Protein AF-A0A925W9Y6-F1 (afdb_monomer)

Secondary structure (DSSP, 8-state):
-------------SS--------HHHHHHHHHHHH-TT--HHHHHHHHTS-HHHHHHHHHHHHHTTSS----PPPPSS-------PPP-

Foldseek 3Di:
DDDDDDDDDDDDDDDDPPLDPQDPLSVLLLVVCVVPVPDDLVRSCVVVVHDSVVSVVSVCCCPVVVVDDDDDDDDDPDDDDDDDDDDDD

Solvent-accessible surface area (backbone atoms only — not comparable to full-atom values): 6226 Å² total; per-residue (Å²): 141,83,90,81,87,82,86,83,89,79,90,85,88,77,98,70,90,76,77,69,82,72,47,76,65,57,50,51,53,51,52,50,38,72,76,43,67,80,63,50,47,60,58,50,12,63,76,66,75,47,60,39,72,59,44,38,56,51,51,50,48,34,46,75,67,66,78,39,83,84,79,91,75,78,84,65,95,74,83,80,94,81,89,82,87,84,74,92,128

pLDDT: mean 79.49, std 19.76, range [37.53, 97.56]

Nearest PDB structures (foldseek):
  7fby-assembly1_A  TM=8.863E-01  e=1.723E-02  Pyrococcus horikoshii OT3
  4pcq-assembly1_B  TM=8.677E-01 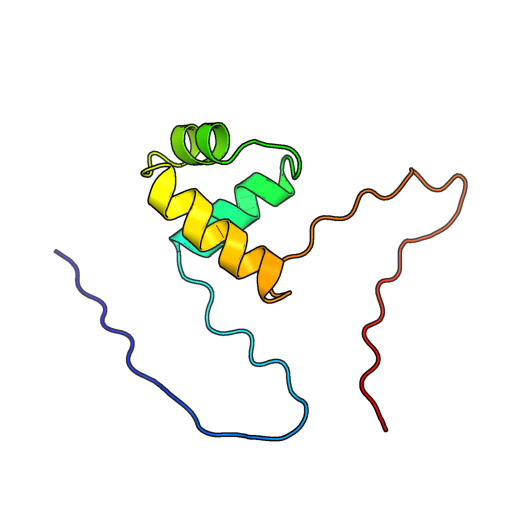 e=1.520E-02  Mycobacterium tuberculosis H37Rv
  2efo-assembly1_A  TM=8.500E-01  e=2.357E-02  Sulfurisphaera tokodaii str. 7
  2pmh-assembly1_A  TM=8.307E-01  e=2.510E-02  Sulfurisphaera tokodaii str. 7
  2cfx-assembly1_C  TM=8.738E-01  e=4.411E-02  Bacillus subtilis

Sequence (89 aa):
MDGARHDGVGRGNGGCVVVGTLDALDRRIVGALQVDGRLTWDRIAEVLDEPAGVVARRGQRLLGGGTVQVIGVPAPEAGTVVALHCGPG

Mean predicted aligned error: 10.82 Å

Radius of gyration: 16.47 Å; Cα contacts (8 Å, |Δi|>4): 40; chains: 1; bounding box: 47×41×33 Å

Structure (mmCIF, N/CA/C/O backbone):
data_AF-A0A925W9Y6-F1
#
_entry.id   AF-A0A925W9Y6-F1
#
loop_
_atom_site.group_PDB
_atom_site.id
_atom_site.type_symbol
_atom_site.label_atom_id
_atom_site.label_alt_id
_atom_site.label_comp_id
_atom_site.label_asym_id
_atom_site.label_entity_id
_atom_site.label_seq_id
_atom_site.pdbx_PDB_ins_code
_atom_site.Cartn_x
_atom_site.Cartn_y
_atom_site.Cartn_z
_atom_site.occupancy
_atom_site.B_iso_or_equiv
_atom_site.auth_seq_id
_atom_site.auth_comp_id
_atom_site.auth_asym_id
_atom_site.auth_atom_id
_atom_site.pdbx_PDB_model_num
ATOM 1 N N . MET A 1 1 ? -26.736 4.737 5.966 1.00 41.47 1 MET A N 1
ATOM 2 C CA . MET A 1 1 ? -27.246 3.886 4.873 1.00 41.47 1 MET A CA 1
ATOM 3 C C . MET A 1 1 ? -26.020 3.577 4.031 1.00 41.47 1 MET A C 1
ATOM 5 O O . MET A 1 1 ? -25.476 4.525 3.492 1.00 41.47 1 MET A O 1
ATOM 9 N N . ASP A 1 2 ? -25.353 2.427 4.045 1.00 37.53 2 ASP A N 1
ATOM 10 C CA . ASP A 1 2 ? -25.545 1.056 4.554 1.00 37.53 2 ASP A CA 1
ATOM 11 C C . ASP A 1 2 ? -24.194 0.612 5.178 1.00 37.53 2 ASP A C 1
ATOM 13 O O . ASP A 1 2 ? -23.154 1.139 4.805 1.00 37.53 2 ASP A O 1
ATOM 17 N N . GLY A 1 3 ? -24.064 -0.268 6.173 1.00 42.09 3 GLY A N 1
ATOM 18 C CA . GLY A 1 3 ? -24.871 -1.448 6.456 1.00 42.09 3 GLY A CA 1
ATOM 19 C C . GLY A 1 3 ? -24.158 -2.738 6.025 1.00 42.09 3 GLY A C 1
ATOM 20 O O . GLY A 1 3 ? -24.721 -3.483 5.243 1.00 42.09 3 GLY A O 1
ATOM 21 N N . ALA A 1 4 ? -22.941 -3.034 6.510 1.00 47.72 4 ALA A N 1
ATOM 22 C CA . ALA A 1 4 ? -22.384 -4.393 6.412 1.00 47.72 4 ALA A CA 1
ATOM 23 C C . ALA A 1 4 ? -21.363 -4.680 7.524 1.00 47.72 4 ALA A C 1
ATOM 25 O O . ALA A 1 4 ? -20.194 -4.302 7.466 1.00 47.72 4 ALA A O 1
ATOM 26 N N . ARG A 1 5 ? -21.868 -5.346 8.566 1.00 52.12 5 ARG A N 1
ATOM 27 C CA . ARG A 1 5 ? -21.113 -6.017 9.625 1.00 52.12 5 ARG A CA 1
ATOM 28 C C . ARG A 1 5 ? -20.486 -7.280 9.029 1.00 52.12 5 ARG A C 1
ATOM 30 O O . ARG A 1 5 ? -21.206 -8.061 8.413 1.00 52.12 5 ARG A O 1
ATOM 37 N N . HIS A 1 6 ? -19.194 -7.504 9.246 1.00 44.53 6 HIS A N 1
ATOM 38 C CA . HIS A 1 6 ? -18.550 -8.783 8.943 1.00 44.53 6 HIS A CA 1
ATOM 39 C C . HIS A 1 6 ? -17.847 -9.308 10.193 1.00 44.53 6 HIS A C 1
ATOM 41 O O . HIS A 1 6 ? -16.671 -9.045 10.426 1.00 44.53 6 HIS A O 1
ATOM 47 N N . ASP A 1 7 ? -18.619 -10.043 10.991 1.00 44.44 7 ASP A N 1
ATOM 48 C CA . ASP A 1 7 ? -18.116 -10.974 11.994 1.00 44.44 7 ASP A CA 1
ATOM 49 C C . ASP A 1 7 ? -17.697 -12.281 11.302 1.00 44.44 7 ASP A C 1
ATOM 51 O O . ASP A 1 7 ? -18.398 -12.775 10.417 1.00 44.44 7 ASP A O 1
ATOM 55 N N . GLY A 1 8 ? -16.568 -12.862 11.714 1.00 40.59 8 GLY A N 1
ATOM 56 C CA . GLY A 1 8 ? -16.146 -14.183 11.243 1.00 40.59 8 GLY A CA 1
ATOM 57 C C . GLY A 1 8 ? -14.704 -14.528 11.602 1.00 40.59 8 GLY A C 1
ATOM 58 O O . GLY A 1 8 ? -13.838 -14.531 10.733 1.00 40.59 8 GLY A O 1
ATOM 59 N N . VAL A 1 9 ? -14.432 -14.819 12.880 1.00 45.00 9 VAL A N 1
ATOM 60 C CA . VAL A 1 9 ? -13.127 -15.330 13.336 1.00 45.00 9 VAL A CA 1
ATOM 61 C C . VAL A 1 9 ? -13.129 -16.864 13.271 1.00 45.00 9 VAL A C 1
ATOM 63 O O . VAL A 1 9 ? -13.897 -17.531 13.963 1.00 45.00 9 VAL A O 1
ATOM 66 N N . GLY A 1 10 ? -12.277 -17.429 12.414 1.00 40.28 10 GLY A N 1
ATOM 67 C CA . GLY A 1 10 ? -11.996 -18.863 12.326 1.00 40.28 10 GLY A CA 1
ATOM 68 C C . GLY A 1 10 ? -10.667 -19.189 13.008 1.00 40.28 10 GLY A C 1
ATOM 69 O O . GLY A 1 10 ? -9.670 -18.503 12.801 1.00 40.28 10 GLY A O 1
ATOM 70 N N . ARG A 1 11 ? -10.655 -20.219 13.857 1.00 48.16 11 ARG A N 1
ATOM 71 C CA . ARG A 1 11 ? -9.493 -20.679 14.633 1.00 48.16 11 ARG A CA 1
ATOM 72 C C . ARG A 1 11 ? -8.646 -21.652 13.799 1.00 48.16 11 ARG A C 1
ATOM 74 O O . ARG A 1 11 ? -9.198 -22.620 13.290 1.00 48.16 11 ARG A O 1
ATOM 81 N N . GLY A 1 12 ? -7.326 -21.457 13.735 1.00 42.16 12 GLY A N 1
ATOM 82 C CA . GLY A 1 12 ? -6.387 -22.432 13.161 1.00 42.16 12 GLY A CA 1
ATOM 83 C C . GLY A 1 12 ? -4.924 -22.035 13.375 1.00 42.16 12 GLY A C 1
ATOM 84 O O . GLY A 1 12 ? -4.546 -20.910 13.072 1.00 42.16 12 GLY A O 1
ATOM 85 N N . ASN A 1 13 ? -4.123 -22.947 13.933 1.00 54.53 13 ASN A N 1
ATOM 86 C CA . ASN A 1 13 ? -2.693 -22.786 14.205 1.00 54.53 13 ASN A CA 1
ATOM 87 C C . ASN A 1 13 ? -1.917 -23.823 13.375 1.00 54.53 13 ASN A C 1
ATOM 89 O O . ASN A 1 13 ? -2.323 -24.984 13.346 1.00 54.53 13 ASN A O 1
ATOM 93 N N . GLY A 1 14 ? -0.827 -23.396 12.730 1.00 47.03 14 GLY A N 1
ATOM 94 C CA . GLY A 1 14 ? 0.050 -24.228 11.896 1.00 47.03 14 GLY A CA 1
ATOM 95 C C . GLY A 1 14 ? 0.199 -23.697 10.467 1.00 47.03 14 GLY A C 1
ATOM 96 O O . GLY A 1 14 ? -0.587 -24.047 9.598 1.00 47.03 14 GLY A O 1
ATOM 97 N N . GLY A 1 15 ? 1.203 -22.839 10.239 1.00 58.50 15 GLY A N 1
ATOM 98 C CA . GLY A 1 15 ? 1.815 -22.580 8.925 1.00 58.50 15 GLY A CA 1
ATOM 99 C C . GLY A 1 15 ? 0.877 -22.422 7.723 1.00 58.50 15 GLY A C 1
ATOM 100 O O . GLY A 1 15 ? 1.003 -23.155 6.751 1.00 58.50 15 GLY A O 1
ATOM 101 N N . CYS A 1 16 ? -0.043 -21.461 7.764 1.00 39.41 16 CYS A N 1
ATOM 102 C CA . CYS A 1 16 ? -0.806 -20.992 6.607 1.00 39.41 16 CYS A CA 1
ATOM 103 C C . CYS A 1 16 ? -1.031 -19.493 6.796 1.00 39.41 16 CYS A C 1
ATOM 105 O O . CYS A 1 16 ? -1.647 -19.080 7.779 1.00 39.41 16 CYS A O 1
ATOM 107 N N . VAL A 1 17 ? -0.494 -18.669 5.894 1.00 47.56 17 VAL A N 1
ATOM 108 C CA . VAL A 1 17 ? -0.722 -17.220 5.923 1.00 47.56 17 VAL A CA 1
ATOM 109 C C 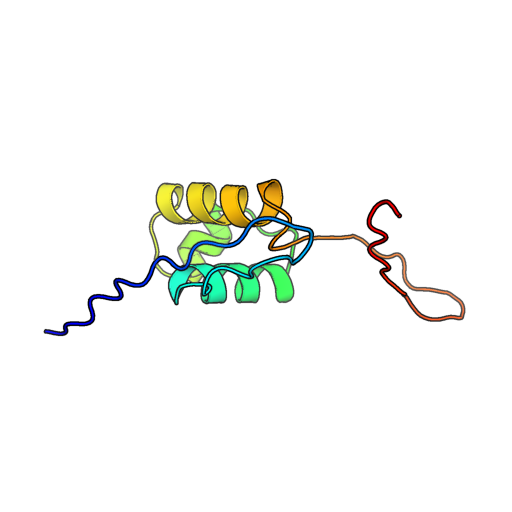. VAL A 1 17 ? -2.198 -16.983 5.608 1.00 47.56 17 VAL A C 1
ATOM 111 O O . VAL A 1 17 ? -2.614 -17.009 4.453 1.00 47.56 17 VAL A O 1
ATOM 114 N N . VAL A 1 18 ? -3.010 -16.789 6.645 1.00 45.50 18 VAL A N 1
ATOM 115 C CA . VAL A 1 18 ? -4.380 -16.300 6.495 1.00 45.50 18 VAL A CA 1
ATOM 116 C C . VAL A 1 18 ? -4.267 -14.841 6.075 1.00 45.50 18 VAL A C 1
ATOM 118 O O . VAL A 1 18 ? -3.992 -13.969 6.899 1.00 45.50 18 VAL A O 1
ATOM 121 N N . VAL A 1 19 ? -4.450 -14.566 4.784 1.00 48.28 19 VAL A N 1
ATOM 122 C CA . VAL A 1 19 ? -4.650 -13.199 4.299 1.00 48.28 19 VAL A CA 1
ATOM 123 C C . VAL A 1 19 ? -5.997 -12.748 4.854 1.00 48.28 19 VAL A C 1
ATOM 125 O O . VAL A 1 19 ? -7.047 -13.050 4.290 1.00 48.28 19 VAL A O 1
ATOM 128 N N . GLY A 1 20 ? -5.978 -12.099 6.021 1.00 56.25 20 GLY A N 1
ATOM 129 C CA . GLY A 1 20 ? -7.158 -11.454 6.584 1.00 56.25 20 GLY A CA 1
ATOM 130 C C . GLY A 1 20 ? -7.764 -10.550 5.518 1.00 56.25 20 GLY A C 1
ATOM 131 O O . GLY A 1 20 ? -7.038 -9.796 4.872 1.00 56.25 20 GLY A O 1
ATOM 132 N N . THR A 1 21 ? -9.068 -10.692 5.280 1.00 72.62 21 THR A N 1
ATOM 133 C CA . THR A 1 21 ? -9.785 -10.014 4.200 1.00 72.62 21 THR A CA 1
ATOM 134 C C . THR A 1 21 ? -9.438 -8.530 4.191 1.00 72.62 21 THR A C 1
ATOM 136 O O . THR A 1 21 ? -9.839 -7.787 5.087 1.00 72.62 21 THR A O 1
ATOM 139 N N . LEU A 1 22 ? -8.659 -8.109 3.193 1.00 83.75 22 LEU A N 1
ATOM 140 C CA . LEU A 1 22 ? -8.215 -6.729 3.065 1.00 83.75 22 LEU A CA 1
ATOM 141 C C . LEU A 1 22 ? -9.453 -5.847 2.898 1.00 83.75 22 LEU A C 1
ATOM 143 O O . LEU A 1 22 ? -10.219 -6.065 1.955 1.00 83.75 22 LEU A O 1
ATOM 147 N N . ASP A 1 23 ? -9.686 -4.889 3.795 1.00 88.69 23 ASP A N 1
ATOM 148 C CA . ASP A 1 23 ? -10.868 -4.034 3.687 1.00 88.69 23 ASP A CA 1
ATOM 149 C C . ASP A 1 23 ? -10.754 -3.039 2.517 1.00 88.69 23 ASP A C 1
ATOM 151 O O . ASP A 1 23 ? -9.728 -2.935 1.841 1.00 88.69 23 ASP A O 1
ATOM 155 N N . ALA A 1 24 ? -11.845 -2.338 2.203 1.00 91.62 24 ALA A N 1
ATOM 156 C CA . ALA A 1 24 ? -11.894 -1.479 1.021 1.00 91.62 24 ALA A CA 1
ATOM 157 C C . ALA A 1 24 ? -10.881 -0.321 1.063 1.00 91.62 24 ALA A C 1
ATOM 159 O O . ALA A 1 24 ? -10.387 0.089 0.012 1.00 91.62 24 ALA A O 1
ATOM 160 N N . LEU A 1 25 ? -10.563 0.210 2.247 1.00 93.69 25 LEU A N 1
ATOM 161 C CA . LEU A 1 25 ? -9.558 1.261 2.385 1.00 93.69 25 LEU A CA 1
ATOM 162 C C . LEU A 1 25 ? -8.150 0.677 2.266 1.00 93.69 25 LEU A C 1
ATOM 164 O O . LEU A 1 25 ? -7.333 1.225 1.534 1.00 93.69 25 LEU A O 1
ATOM 168 N N . ASP A 1 26 ? -7.890 -0.469 2.889 1.00 93.81 26 ASP A N 1
ATOM 169 C CA . ASP A 1 26 ? -6.601 -1.148 2.780 1.00 93.81 26 ASP A CA 1
ATOM 170 C C . ASP A 1 26 ? -6.281 -1.503 1.314 1.00 93.81 26 ASP A C 1
ATOM 172 O O . ASP A 1 26 ? -5.170 -1.256 0.851 1.00 93.81 26 ASP A O 1
ATOM 176 N N . ARG A 1 27 ? -7.267 -1.969 0.529 1.00 94.31 27 ARG A N 1
ATOM 177 C CA . ARG A 1 27 ? -7.095 -2.204 -0.921 1.00 94.31 27 ARG A CA 1
ATOM 178 C C . ARG A 1 27 ? -6.772 -0.932 -1.703 1.00 94.31 27 ARG A C 1
ATOM 180 O O . ARG A 1 27 ? -5.936 -0.975 -2.601 1.00 94.31 27 ARG A O 1
ATOM 1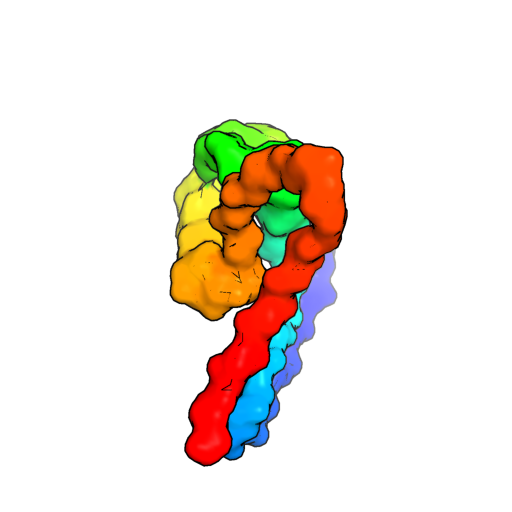87 N N . ARG A 1 28 ? -7.409 0.195 -1.372 1.00 96.56 28 ARG A N 1
ATOM 188 C CA . ARG A 1 28 ? -7.119 1.493 -2.007 1.00 96.56 28 ARG A CA 1
ATOM 189 C C . ARG A 1 28 ? -5.704 1.979 -1.679 1.00 96.56 28 ARG A C 1
ATOM 191 O O . ARG A 1 28 ? -5.004 2.438 -2.576 1.00 96.56 28 ARG A O 1
ATOM 198 N N . ILE A 1 29 ? -5.262 1.808 -0.431 1.00 96.06 29 ILE A N 1
ATOM 199 C CA . ILE A 1 29 ? -3.887 2.115 -0.003 1.00 96.06 29 ILE A CA 1
ATOM 200 C C . ILE A 1 29 ? -2.882 1.253 -0.776 1.00 96.06 29 ILE A C 1
ATOM 202 O O . ILE A 1 29 ? -1.899 1.779 -1.292 1.00 96.06 29 ILE A O 1
ATOM 206 N N . VAL A 1 30 ? -3.143 -0.051 -0.917 1.00 95.06 30 VAL A N 1
ATOM 207 C CA . VAL A 1 30 ? -2.303 -0.942 -1.735 1.00 95.06 30 VAL A CA 1
ATOM 208 C C . VAL A 1 30 ? -2.254 -0.487 -3.187 1.00 95.06 30 VAL A C 1
ATOM 210 O O . VAL A 1 30 ? -1.169 -0.421 -3.751 1.00 95.06 30 VAL A O 1
ATOM 213 N N . GLY A 1 31 ? -3.394 -0.123 -3.776 1.00 94.81 31 GLY A N 1
ATOM 214 C CA . GLY A 1 31 ? -3.440 0.393 -5.143 1.00 94.81 31 GLY A CA 1
ATOM 215 C C . GLY A 1 31 ? -2.567 1.637 -5.333 1.00 94.81 31 GLY A C 1
ATOM 216 O O . GLY A 1 31 ? -1.811 1.710 -6.297 1.00 94.81 31 GLY A O 1
ATOM 217 N N . ALA A 1 32 ? -2.594 2.579 -4.385 1.00 95.94 32 ALA A N 1
ATOM 218 C CA . ALA A 1 32 ? -1.730 3.760 -4.434 1.00 95.94 32 ALA A CA 1
ATOM 219 C C . ALA A 1 32 ? -0.234 3.390 -4.378 1.00 95.94 32 ALA A C 1
ATOM 221 O O . ALA A 1 32 ? 0.554 3.897 -5.174 1.00 95.94 32 ALA A O 1
ATOM 222 N N . LEU A 1 33 ? 0.145 2.456 -3.499 1.00 94.62 33 LEU A N 1
ATOM 223 C CA . LEU A 1 33 ? 1.523 1.960 -3.392 1.00 94.62 33 LEU A CA 1
ATOM 224 C C . LEU A 1 33 ? 1.968 1.139 -4.613 1.00 94.62 33 LEU A C 1
ATOM 226 O O . LEU A 1 33 ? 3.154 1.095 -4.921 1.00 94.62 33 LEU A O 1
ATOM 230 N N . GLN A 1 34 ? 1.046 0.476 -5.312 1.00 92.50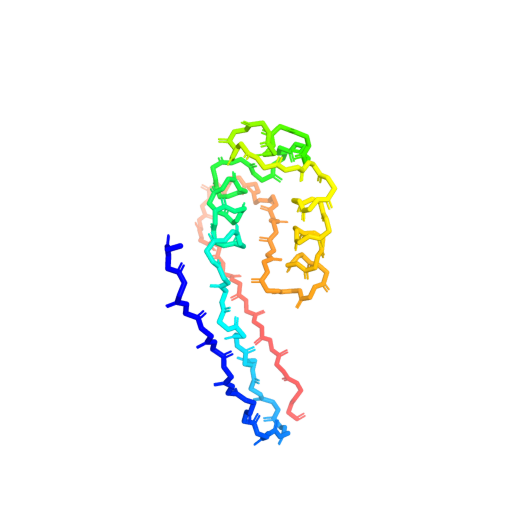 34 GLN A N 1
ATOM 231 C CA . GLN A 1 34 ? 1.353 -0.226 -6.560 1.00 92.50 34 GLN A CA 1
ATOM 232 C C . GLN A 1 34 ? 1.663 0.743 -7.703 1.00 92.50 34 GLN A C 1
ATOM 234 O O . GLN A 1 34 ? 2.506 0.434 -8.542 1.00 92.50 34 GLN 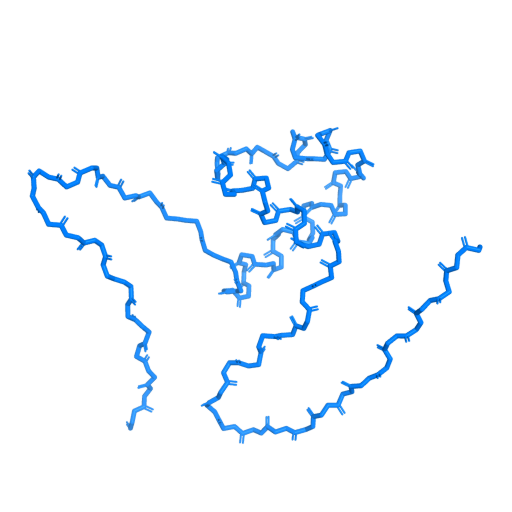A O 1
ATOM 239 N N . VAL A 1 35 ? 0.994 1.900 -7.735 1.00 93.88 35 VAL A N 1
ATOM 240 C CA . VAL A 1 35 ? 1.274 2.962 -8.712 1.00 93.88 35 VAL A CA 1
ATOM 241 C C . VAL A 1 35 ? 2.621 3.614 -8.412 1.00 93.88 35 VAL A C 1
ATOM 243 O O . VAL A 1 35 ? 3.463 3.720 -9.302 1.00 93.88 35 VAL A O 1
ATOM 246 N N . ASP A 1 36 ? 2.837 4.024 -7.162 1.00 92.56 36 ASP A N 1
ATOM 247 C CA . ASP A 1 36 ? 4.119 4.545 -6.698 1.00 92.56 36 ASP A CA 1
ATOM 248 C C . ASP A 1 36 ? 4.334 4.202 -5.218 1.00 92.56 36 ASP A C 1
ATOM 250 O O . ASP A 1 36 ? 3.794 4.826 -4.301 1.00 92.56 36 ASP A O 1
ATOM 254 N N . GLY A 1 37 ? 5.176 3.195 -4.984 1.00 90.88 37 GLY A N 1
ATOM 255 C CA . GLY A 1 37 ? 5.503 2.707 -3.645 1.00 90.88 37 GLY A CA 1
ATOM 256 C C . GLY A 1 37 ? 6.342 3.677 -2.811 1.00 90.88 37 GLY A C 1
ATOM 257 O O . GLY A 1 37 ? 6.639 3.377 -1.657 1.00 90.88 37 GLY A O 1
ATOM 258 N N . ARG A 1 38 ? 6.753 4.819 -3.378 1.00 91.12 38 ARG A N 1
ATOM 259 C CA . ARG A 1 38 ? 7.551 5.851 -2.704 1.00 91.12 38 ARG A CA 1
ATOM 260 C C . ARG A 1 38 ? 6.706 7.019 -2.200 1.00 91.12 38 ARG A C 1
ATOM 262 O O . ARG A 1 38 ? 7.259 7.925 -1.577 1.00 91.12 38 ARG A O 1
ATOM 269 N N . LEU A 1 39 ? 5.398 7.026 -2.471 1.00 93.56 39 LEU A N 1
ATOM 270 C CA . LEU A 1 39 ? 4.513 8.098 -2.021 1.00 93.56 39 LEU A CA 1
ATOM 271 C C . LEU A 1 39 ? 4.507 8.218 -0.496 1.00 93.56 39 LEU A C 1
ATOM 273 O O . LEU A 1 39 ? 4.508 7.229 0.238 1.00 93.56 39 LEU A O 1
ATOM 277 N N . THR A 1 40 ? 4.450 9.461 -0.017 1.00 96.12 40 THR A N 1
ATOM 278 C CA . THR A 1 40 ? 4.245 9.742 1.404 1.00 96.12 40 THR A CA 1
ATOM 279 C C . THR A 1 40 ? 2.812 9.410 1.811 1.00 96.12 40 THR A C 1
ATOM 281 O O . THR A 1 40 ? 1.886 9.452 0.997 1.00 96.12 40 THR A O 1
ATOM 284 N N . TRP A 1 41 ? 2.601 9.133 3.099 1.00 96.19 41 TRP A N 1
ATOM 285 C CA . TRP A 1 41 ? 1.256 8.878 3.621 1.00 96.19 41 TRP A CA 1
ATOM 286 C C . TRP A 1 41 ? 0.310 10.059 3.415 1.00 96.19 41 TRP A C 1
ATOM 288 O O . TRP A 1 41 ? -0.852 9.833 3.094 1.00 96.19 41 TRP A O 1
ATOM 298 N N . ASP A 1 42 ? 0.808 11.292 3.526 1.00 97.12 42 ASP A N 1
ATOM 299 C CA . ASP A 1 42 ? 0.017 12.499 3.271 1.00 97.12 42 ASP A CA 1
ATOM 300 C C . ASP A 1 42 ? -0.450 12.567 1.817 1.00 97.12 42 ASP A C 1
ATOM 302 O O . ASP A 1 42 ? -1.609 12.873 1.550 1.00 97.12 42 ASP A O 1
ATOM 306 N N . ARG A 1 43 ? 0.422 12.206 0.867 1.00 97.56 43 ARG A N 1
ATOM 307 C CA . ARG A 1 43 ? 0.053 12.214 -0.548 1.00 97.56 43 ARG A CA 1
ATOM 308 C C . ARG A 1 43 ? -0.950 11.116 -0.883 1.00 97.56 43 ARG A C 1
ATOM 310 O O . ARG A 1 43 ? -1.869 11.345 -1.663 1.00 97.56 43 ARG A O 1
ATOM 317 N N . ILE A 1 44 ? -0.800 9.934 -0.285 1.00 97.00 44 ILE A N 1
ATOM 318 C CA . ILE A 1 44 ? -1.778 8.847 -0.424 1.00 97.00 44 ILE A CA 1
ATOM 319 C C . ILE A 1 44 ? -3.124 9.276 0.172 1.00 97.00 44 ILE A C 1
ATOM 321 O O . ILE A 1 44 ? -4.163 9.054 -0.439 1.00 97.00 44 ILE A O 1
ATOM 325 N N . ALA A 1 45 ? -3.114 9.918 1.336 1.00 97.44 45 ALA A N 1
ATOM 326 C CA . ALA A 1 45 ? -4.307 10.416 2.008 1.00 97.44 45 ALA A CA 1
ATOM 327 C C . ALA A 1 45 ? -5.065 11.458 1.176 1.00 97.44 45 ALA A C 1
ATOM 329 O O . ALA A 1 45 ? -6.277 11.344 1.024 1.00 97.44 45 ALA A O 1
ATOM 330 N N . GLU A 1 46 ? -4.345 12.401 0.567 1.00 97.56 46 GLU A N 1
ATOM 331 C CA . GLU A 1 46 ? -4.912 13.393 -0.351 1.00 97.56 46 GLU A CA 1
ATOM 332 C C . GLU A 1 46 ? -5.573 12.739 -1.574 1.00 97.56 46 GLU A C 1
ATOM 334 O O . GLU A 1 46 ? -6.694 13.085 -1.931 1.00 97.56 46 GLU A O 1
ATOM 339 N N . VAL A 1 47 ? -4.911 11.760 -2.202 1.00 96.62 47 VAL A N 1
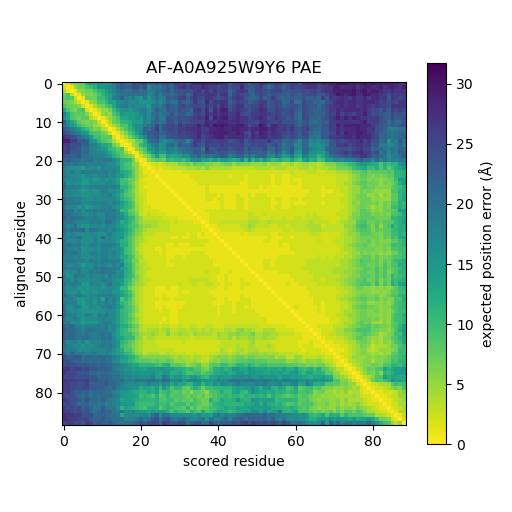ATOM 340 C CA . VAL A 1 47 ? -5.450 11.056 -3.382 1.00 96.62 47 VAL A CA 1
ATOM 341 C C . VAL A 1 47 ? -6.669 10.197 -3.035 1.00 96.62 47 VAL A C 1
ATOM 343 O O . VAL A 1 47 ? -7.564 10.035 -3.863 1.00 96.62 47 VAL A O 1
ATOM 346 N N . LEU A 1 48 ? -6.699 9.619 -1.834 1.00 95.69 48 LEU A N 1
ATOM 347 C CA . LEU A 1 48 ? -7.788 8.750 -1.389 1.00 95.69 48 LEU A CA 1
ATOM 348 C C . LEU A 1 48 ? -8.948 9.503 -0.725 1.00 95.69 48 LEU A C 1
ATOM 350 O O . LEU A 1 48 ? -9.965 8.862 -0.461 1.00 95.69 48 LEU A O 1
ATOM 354 N N . ASP A 1 49 ? -8.797 10.812 -0.491 1.00 96.25 49 ASP A N 1
ATOM 355 C CA . ASP A 1 49 ? -9.709 11.656 0.292 1.00 96.25 49 ASP A CA 1
ATOM 356 C C . ASP A 1 49 ? -9.987 11.070 1.690 1.00 96.25 49 ASP A C 1
ATOM 358 O O . ASP A 1 49 ? -11.121 10.910 2.135 1.00 96.25 49 ASP A O 1
ATOM 362 N N . GLU A 1 50 ? -8.915 10.668 2.379 1.00 97.31 50 GLU A N 1
ATOM 363 C CA . GLU A 1 50 ? -8.973 10.012 3.689 1.00 97.31 50 GLU A CA 1
ATOM 364 C C . GLU A 1 50 ? -8.023 10.695 4.685 1.00 97.31 50 GLU A C 1
ATOM 366 O O . GLU A 1 50 ? -7.012 11.270 4.286 1.00 97.31 50 GLU A O 1
ATOM 371 N N . PRO A 1 51 ? -8.263 10.615 6.007 1.00 97.56 51 PRO A N 1
ATOM 372 C CA . PRO A 1 51 ? -7.371 11.237 6.982 1.00 97.56 51 PRO A CA 1
ATOM 373 C C . PRO A 1 51 ? -5.969 10.607 6.988 1.00 97.56 51 PRO A C 1
ATOM 375 O O . PRO A 1 51 ? -5.825 9.391 7.162 1.00 97.56 51 PRO A O 1
ATOM 378 N N . ALA A 1 52 ? -4.922 11.437 6.933 1.00 96.44 52 ALA A N 1
ATOM 379 C CA . ALA A 1 52 ? -3.525 10.987 6.895 1.00 96.44 52 ALA A CA 1
ATOM 380 C C . ALA A 1 52 ? -3.149 10.036 8.043 1.00 96.44 52 ALA A C 1
ATOM 382 O O . ALA A 1 52 ? -2.505 9.014 7.819 1.00 96.44 52 ALA A O 1
ATOM 383 N N . GLY A 1 53 ? -3.631 10.291 9.264 1.00 97.44 53 GLY A N 1
ATOM 384 C CA . GLY A 1 53 ? -3.394 9.398 10.405 1.0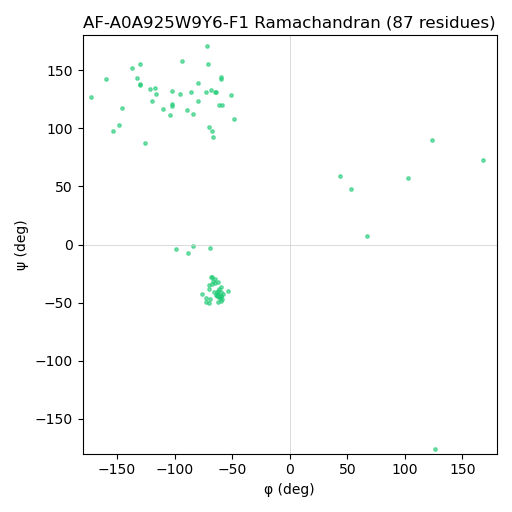0 97.44 53 GLY A CA 1
ATOM 385 C C . GLY A 1 53 ? -4.036 8.010 10.257 1.00 97.44 53 GLY A C 1
ATOM 386 O O . GLY A 1 53 ? -3.477 7.014 10.721 1.00 97.44 53 GLY A O 1
ATOM 387 N N . VAL A 1 54 ? -5.192 7.915 9.589 1.00 96.25 54 VAL A N 1
ATOM 388 C CA . VAL A 1 54 ? -5.872 6.636 9.317 1.00 96.25 54 VAL A CA 1
ATOM 389 C C . VAL A 1 54 ? -5.107 5.855 8.253 1.00 96.25 54 VAL A C 1
ATOM 391 O O . VAL A 1 54 ? -4.848 4.664 8.448 1.00 96.25 54 VAL A O 1
ATOM 394 N N . VAL A 1 55 ? -4.710 6.534 7.175 1.00 97.38 55 VAL A N 1
ATOM 395 C CA . VAL A 1 55 ? -3.921 5.967 6.075 1.00 97.38 55 VAL A CA 1
ATOM 396 C C . VAL A 1 55 ? -2.556 5.495 6.565 1.00 97.38 55 VAL A C 1
ATOM 398 O O . VAL A 1 55 ? -2.210 4.339 6.339 1.00 97.38 55 VAL A O 1
ATOM 401 N N . ALA A 1 56 ? -1.819 6.324 7.308 1.00 96.75 56 ALA A N 1
ATOM 402 C CA . ALA A 1 56 ? -0.503 5.977 7.838 1.00 96.75 56 ALA A CA 1
ATOM 403 C C . ALA A 1 56 ? -0.565 4.752 8.760 1.00 96.75 56 ALA A C 1
ATOM 405 O O . ALA A 1 56 ? 0.173 3.792 8.558 1.00 96.75 56 ALA A O 1
ATOM 406 N N . ARG A 1 57 ? -1.498 4.729 9.725 1.00 96.38 57 ARG A N 1
ATOM 407 C CA . ARG A 1 57 ? -1.664 3.591 10.646 1.00 96.38 57 ARG A CA 1
ATOM 408 C C . ARG A 1 57 ? -1.987 2.293 9.902 1.00 96.38 57 ARG A C 1
ATOM 410 O O . ARG A 1 57 ? -1.445 1.240 10.232 1.00 96.38 57 ARG A O 1
ATOM 417 N N . ARG A 1 58 ? -2.895 2.347 8.922 1.00 94.81 58 ARG A N 1
ATOM 418 C CA . ARG A 1 58 ? -3.293 1.180 8.117 1.00 94.81 58 ARG A CA 1
ATOM 419 C C . ARG A 1 58 ? -2.162 0.721 7.200 1.00 94.81 58 ARG A C 1
ATOM 421 O O . ARG A 1 58 ? -1.829 -0.458 7.211 1.00 94.81 58 ARG A O 1
ATOM 428 N N . GLY A 1 59 ? -1.517 1.644 6.491 1.00 94.31 59 GLY A N 1
ATOM 429 C CA . GLY A 1 59 ? -0.366 1.372 5.630 1.00 94.31 59 GLY A CA 1
ATOM 430 C C . GLY A 1 59 ? 0.802 0.750 6.395 1.00 94.31 59 GLY A C 1
ATOM 431 O O . GLY A 1 59 ? 1.321 -0.288 5.996 1.00 94.31 59 GLY A O 1
ATOM 432 N N . GLN A 1 60 ? 1.152 1.304 7.557 1.00 95.00 60 GLN A N 1
ATOM 433 C CA . GLN A 1 60 ? 2.177 0.736 8.437 1.00 95.00 60 GLN A CA 1
ATOM 434 C C . GLN A 1 60 ? 1.817 -0.668 8.924 1.00 95.00 60 GLN A C 1
ATOM 436 O O . GLN A 1 60 ? 2.695 -1.523 8.988 1.00 95.00 60 GLN A O 1
ATOM 441 N N . ARG A 1 61 ? 0.541 -0.941 9.228 1.00 93.44 61 ARG A N 1
ATOM 442 C CA . ARG A 1 61 ? 0.083 -2.293 9.584 1.00 93.44 61 ARG A CA 1
ATOM 443 C C . ARG A 1 61 ? 0.247 -3.271 8.419 1.00 93.44 61 ARG A C 1
ATOM 445 O O . ARG A 1 61 ? 0.697 -4.390 8.640 1.00 93.44 61 ARG A O 1
ATOM 452 N N . LEU A 1 62 ? -0.100 -2.856 7.200 1.00 92.25 62 LEU A N 1
ATOM 453 C CA . LEU A 1 62 ? 0.036 -3.680 5.993 1.00 92.25 62 LEU A CA 1
ATOM 454 C C . LEU A 1 62 ? 1.502 -4.031 5.704 1.00 92.25 62 LEU A C 1
ATOM 456 O O . LEU A 1 62 ? 1.803 -5.190 5.420 1.00 92.25 62 LEU A O 1
ATOM 460 N N . LEU A 1 63 ? 2.398 -3.046 5.825 1.00 91.69 63 LEU A N 1
ATOM 461 C CA . LEU A 1 63 ? 3.836 -3.219 5.607 1.00 91.69 63 LEU A CA 1
ATOM 462 C C . LEU A 1 63 ? 4.504 -4.004 6.744 1.00 91.69 63 LEU A C 1
ATOM 464 O O . LEU A 1 63 ? 5.216 -4.974 6.503 1.00 91.69 63 LEU A O 1
ATOM 468 N N . GLY A 1 64 ? 4.248 -3.617 7.995 1.00 91.12 64 GLY A N 1
ATOM 469 C CA . GLY A 1 64 ? 4.840 -4.245 9.177 1.00 91.12 64 GLY A CA 1
ATOM 470 C C . GLY A 1 64 ? 4.356 -5.676 9.413 1.00 91.12 64 GLY A C 1
ATOM 471 O O . GLY A 1 64 ? 5.095 -6.489 9.958 1.00 91.12 64 GLY A O 1
ATOM 472 N N . GLY A 1 65 ? 3.137 -6.002 8.973 1.00 86.88 65 GLY A N 1
ATOM 473 C CA . GLY A 1 65 ? 2.586 -7.357 9.017 1.00 86.88 65 GLY A CA 1
ATOM 474 C C . GLY A 1 65 ? 2.990 -8.246 7.838 1.00 86.88 65 GLY A C 1
ATOM 475 O O . GLY A 1 65 ? 2.537 -9.385 7.772 1.00 86.88 65 GLY A O 1
ATOM 476 N N . GLY A 1 66 ? 3.773 -7.739 6.877 1.00 84.69 66 GLY A N 1
ATOM 477 C CA . GLY A 1 66 ? 4.179 -8.482 5.679 1.00 84.69 66 GLY A CA 1
ATOM 478 C C . GLY A 1 66 ? 3.038 -8.808 4.707 1.00 84.69 66 GLY A C 1
ATOM 479 O O . GLY A 1 66 ? 3.251 -9.529 3.739 1.00 84.69 66 GLY A O 1
ATOM 480 N N . THR A 1 67 ? 1.832 -8.275 4.932 1.00 88.00 67 THR A N 1
ATOM 481 C CA . THR A 1 67 ? 0.698 -8.416 3.999 1.00 88.00 67 THR A CA 1
ATOM 482 C C . THR A 1 67 ? 0.973 -7.679 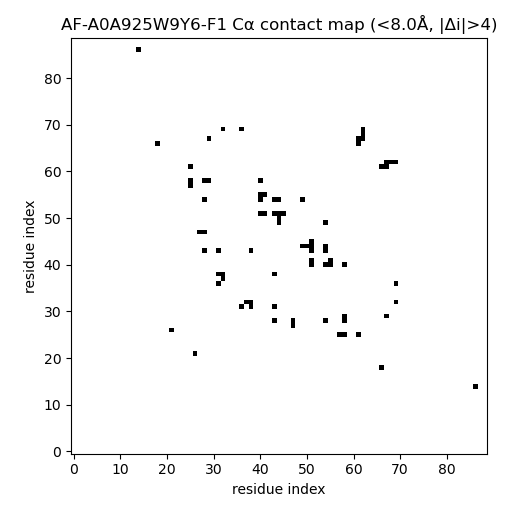2.690 1.00 88.00 67 THR A C 1
ATOM 484 O O . THR A 1 67 ? 0.514 -8.088 1.628 1.00 88.00 67 THR A O 1
ATOM 487 N N . VAL A 1 68 ? 1.732 -6.588 2.771 1.00 89.81 68 VAL A N 1
ATOM 488 C CA . VAL A 1 68 ? 2.207 -5.803 1.636 1.00 89.81 68 VAL A CA 1
ATOM 489 C C . VAL A 1 68 ? 3.703 -5.609 1.812 1.00 89.81 68 VAL A C 1
ATOM 491 O O . VAL A 1 68 ? 4.169 -5.317 2.909 1.00 89.81 68 VAL A O 1
ATOM 494 N N . GLN A 1 69 ? 4.458 -5.737 0.729 1.00 90.31 69 GLN A N 1
ATOM 495 C CA . GLN A 1 69 ? 5.879 -5.413 0.704 1.00 90.31 69 GLN A CA 1
ATOM 496 C C . GLN A 1 69 ? 6.161 -4.510 -0.492 1.00 90.31 69 GLN A C 1
ATOM 498 O O . GLN A 1 69 ? 5.657 -4.746 -1.588 1.00 90.31 69 GLN A O 1
ATOM 503 N N . VAL A 1 70 ? 6.971 -3.477 -0.272 1.00 90.69 70 VAL A N 1
ATOM 504 C CA . VAL A 1 70 ? 7.456 -2.583 -1.326 1.00 90.69 70 V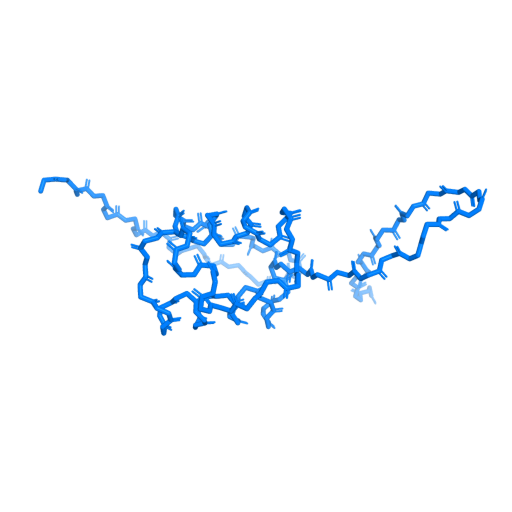AL A CA 1
ATOM 505 C C . VAL A 1 70 ? 8.943 -2.852 -1.491 1.00 90.69 70 VAL A C 1
ATOM 507 O O . VAL A 1 70 ? 9.718 -2.646 -0.559 1.00 90.69 70 VAL A O 1
ATOM 510 N N . ILE A 1 71 ? 9.334 -3.332 -2.670 1.00 89.81 71 ILE A N 1
ATOM 511 C CA . ILE A 1 71 ? 10.724 -3.648 -2.997 1.00 89.81 71 ILE A CA 1
ATOM 512 C C . ILE A 1 71 ? 11.169 -2.839 -4.211 1.00 89.81 71 ILE A C 1
ATOM 514 O O . ILE A 1 71 ? 10.461 -2.740 -5.212 1.00 89.81 71 ILE A O 1
ATOM 518 N N . GLY A 1 72 ? 12.357 -2.247 -4.124 1.00 86.69 72 GLY A N 1
ATOM 519 C CA . GLY A 1 72 ? 13.028 -1.679 -5.284 1.00 86.69 72 GLY A CA 1
ATOM 520 C C . GLY A 1 72 ? 13.777 -2.786 -6.007 1.00 86.69 72 GLY A C 1
ATOM 521 O O . GLY A 1 72 ? 14.751 -3.305 -5.468 1.00 86.69 72 GLY A O 1
ATOM 522 N N . VAL A 1 73 ? 13.338 -3.145 -7.211 1.00 83.25 73 VAL A N 1
ATOM 523 C CA . VAL A 1 73 ? 14.082 -4.076 -8.064 1.00 83.25 73 VAL A CA 1
ATOM 524 C C . VAL A 1 73 ? 14.800 -3.257 -9.137 1.00 83.25 73 VAL A C 1
ATOM 526 O O . VAL A 1 73 ? 14.124 -2.562 -9.901 1.00 83.25 73 VAL A O 1
ATOM 529 N N . PRO A 1 74 ? 16.143 -3.285 -9.208 1.00 81.38 74 PRO A N 1
ATOM 530 C CA . PRO A 1 74 ? 16.839 -2.729 -10.361 1.00 81.38 74 PRO A CA 1
ATOM 531 C C . PRO A 1 74 ? 16.382 -3.462 -11.627 1.00 81.38 74 PRO A C 1
ATOM 533 O O . PRO A 1 74 ? 16.116 -4.664 -11.588 1.00 81.38 74 PRO A O 1
ATOM 536 N N . ALA A 1 75 ? 16.269 -2.739 -12.744 1.00 77.69 75 ALA A N 1
ATOM 537 C CA . ALA A 1 75 ? 15.900 -3.357 -14.011 1.00 77.69 75 ALA A CA 1
ATOM 538 C C . ALA A 1 75 ? 16.942 -4.438 -14.358 1.00 77.69 75 ALA A C 1
ATOM 540 O O . ALA A 1 75 ? 18.128 -4.108 -14.450 1.00 77.69 75 ALA A O 1
ATOM 541 N N . PRO A 1 76 ? 16.544 -5.714 -14.505 1.00 75.12 76 PRO A N 1
ATOM 542 C CA . PRO A 1 76 ? 17.490 -6.756 -14.855 1.00 75.12 76 PRO A CA 1
ATOM 543 C C . PRO A 1 76 ? 17.974 -6.535 -16.290 1.00 75.12 76 PRO A C 1
ATOM 545 O O . PRO A 1 76 ? 17.176 -6.315 -17.199 1.00 75.12 76 PRO A O 1
ATOM 548 N N . GLU A 1 77 ? 19.285 -6.618 -16.495 1.00 77.88 77 GLU A N 1
ATOM 549 C CA . GLU A 1 77 ? 19.914 -6.596 -17.824 1.00 77.88 77 GLU A CA 1
ATOM 550 C C . GLU A 1 77 ? 19.528 -7.828 -18.665 1.00 77.88 77 GLU A C 1
ATOM 552 O O . GLU A 1 77 ? 19.394 -7.742 -19.884 1.00 77.88 77 GLU A O 1
ATOM 557 N N . ALA A 1 78 ? 19.258 -8.949 -17.991 1.00 79.69 78 ALA A N 1
ATOM 558 C CA . ALA A 1 78 ? 18.527 -10.114 -18.476 1.00 79.69 78 ALA A CA 1
ATOM 559 C C . ALA A 1 78 ? 18.014 -10.916 -17.260 1.00 79.69 78 ALA A C 1
ATOM 561 O O . ALA A 1 78 ? 18.715 -11.025 -16.256 1.00 79.69 78 ALA A O 1
ATOM 562 N N . GLY A 1 79 ? 16.804 -11.484 -17.331 1.00 76.44 79 GLY A N 1
ATOM 563 C CA . GLY A 1 79 ? 16.245 -12.357 -16.283 1.00 76.44 79 GLY A CA 1
ATOM 564 C C . GLY A 1 79 ? 14.865 -11.941 -15.759 1.00 76.44 79 GLY A C 1
ATOM 565 O O . GLY A 1 79 ? 14.234 -11.018 -16.268 1.00 76.44 79 GLY A O 1
ATOM 566 N N . THR A 1 80 ? 14.364 -12.657 -14.748 1.00 80.12 80 THR A N 1
ATOM 567 C CA . THR A 1 80 ? 13.040 -12.440 -14.134 1.00 80.12 80 THR A CA 1
ATOM 568 C C . THR A 1 80 ? 13.152 -12.423 -12.614 1.00 80.12 80 THR A C 1
ATOM 570 O O . THR A 1 80 ? 13.931 -13.176 -12.033 1.00 80.12 80 THR A O 1
ATOM 573 N N . VAL A 1 81 ? 12.359 -11.570 -11.964 1.00 78.44 81 VAL A N 1
ATOM 574 C CA . VAL A 1 81 ? 12.284 -11.482 -10.502 1.00 78.44 81 VAL A CA 1
ATOM 575 C C . VAL A 1 81 ? 11.406 -12.609 -9.967 1.00 78.44 81 VAL A C 1
ATOM 577 O O . VAL A 1 81 ? 10.239 -12.715 -10.342 1.00 78.44 81 VAL A O 1
ATOM 580 N N . VAL A 1 82 ? 11.953 -13.421 -9.062 1.00 78.38 82 VAL A N 1
ATOM 581 C CA . VAL A 1 82 ? 11.217 -14.465 -8.338 1.00 78.38 82 VAL A CA 1
ATOM 582 C C . VAL A 1 82 ? 11.298 -14.161 -6.844 1.00 78.38 82 VAL A C 1
ATOM 584 O O . VAL A 1 82 ? 12.391 -14.050 -6.295 1.00 78.38 82 VAL A O 1
ATOM 587 N N . ALA A 1 83 ? 10.146 -14.040 -6.184 1.00 79.06 83 ALA A N 1
ATOM 588 C CA . ALA A 1 83 ? 10.056 -13.959 -4.730 1.00 79.06 83 ALA A CA 1
ATOM 589 C C . ALA A 1 83 ? 9.607 -15.318 -4.176 1.00 79.06 83 ALA A C 1
ATOM 591 O O . ALA A 1 83 ? 8.534 -15.809 -4.525 1.00 79.06 83 ALA A O 1
ATOM 592 N N . LEU A 1 84 ? 10.427 -15.925 -3.317 1.00 80.75 84 LEU A N 1
ATOM 593 C CA . LEU A 1 84 ? 10.128 -17.193 -2.654 1.00 80.75 84 LEU A CA 1
ATOM 594 C C . LEU A 1 84 ? 10.040 -16.958 -1.149 1.00 80.75 84 LEU A C 1
ATOM 596 O O . LEU A 1 84 ? 10.946 -16.382 -0.551 1.00 80.75 84 LEU A O 1
ATOM 600 N N . HIS A 1 85 ? 8.954 -17.431 -0.546 1.00 73.94 85 HIS A N 1
ATOM 601 C CA . HIS A 1 85 ? 8.811 -17.496 0.902 1.00 73.94 85 HIS A CA 1
ATOM 602 C C . HIS A 1 85 ? 9.001 -18.952 1.321 1.00 73.94 85 HIS A C 1
ATOM 604 O O . HIS A 1 85 ? 8.166 -19.799 1.007 1.00 73.94 85 HIS A O 1
ATOM 610 N N . CYS A 1 86 ? 10.097 -19.250 2.014 1.00 73.62 86 CYS A N 1
ATOM 611 C CA . CYS A 1 86 ? 10.309 -20.559 2.623 1.00 73.62 86 CYS A CA 1
ATOM 612 C C . CYS A 1 86 ? 9.871 -20.508 4.091 1.00 73.62 86 CYS A C 1
ATOM 614 O O . CYS A 1 86 ? 10.277 -19.611 4.829 1.00 73.62 86 CYS A O 1
ATOM 616 N N . GLY A 1 87 ? 9.049 -21.470 4.509 1.00 79.62 87 GLY A N 1
ATOM 617 C CA . GLY A 1 87 ? 8.780 -21.744 5.921 1.00 79.62 87 GLY A CA 1
ATOM 618 C C . GLY A 1 87 ? 9.722 -22.832 6.447 1.00 79.62 87 GLY A C 1
ATOM 619 O O . GLY A 1 87 ? 10.250 -23.601 5.642 1.00 79.62 87 GLY A O 1
ATOM 620 N N . PRO A 1 88 ? 9.959 -22.911 7.767 1.00 77.44 88 PRO A N 1
ATOM 621 C CA . PRO A 1 88 ? 10.735 -24.007 8.332 1.00 77.44 88 PRO A CA 1
ATOM 622 C C . PRO A 1 88 ? 10.002 -25.341 8.121 1.00 77.44 88 PRO A C 1
ATOM 624 O O . PRO A 1 88 ? 8.802 -25.439 8.391 1.00 77.44 88 PRO A O 1
ATOM 627 N N . GLY A 1 89 ? 10.743 -26.331 7.621 1.00 49.81 89 GLY A N 1
ATOM 628 C CA . GLY A 1 89 ? 10.424 -27.757 7.713 1.00 49.81 89 GLY A CA 1
ATOM 629 C C . GLY A 1 89 ? 11.129 -28.382 8.905 1.00 49.81 89 GLY A C 1
ATOM 630 O O . GLY A 1 89 ? 12.210 -27.864 9.272 1.00 49.81 89 GLY A O 1
#